Protein AF-N6YTV3-F1 (afdb_monomer_lite)

pLDDT: mean 90.73, std 6.67, range [67.75, 97.94]

Foldseek 3Di:
DDPVVVQVVQVVVVHGDAADDDDDQPVHGGDDDDPVVVVVVVVVCCVVCVPCPPPACRNPVPD

Organism: NCBI:txid1234382

Structure (mmCIF, N/CA/C/O backbone):
data_AF-N6YTV3-F1
#
_entry.id   AF-N6YTV3-F1
#
loop_
_atom_site.group_PDB
_atom_site.id
_atom_site.type_symbol
_atom_site.label_atom_id
_atom_site.label_alt_id
_atom_site.label_comp_id
_atom_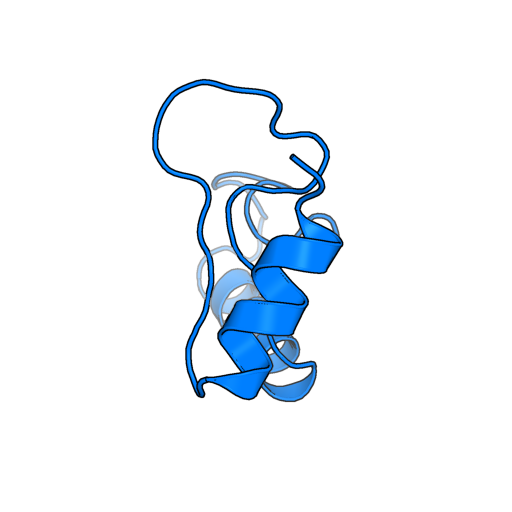site.label_asym_id
_atom_site.label_entity_id
_atom_site.label_seq_id
_atom_site.pdbx_PDB_ins_code
_atom_site.Cartn_x
_atom_site.Cartn_y
_atom_site.Cartn_z
_atom_site.occupancy
_atom_site.B_iso_or_equiv
_atom_site.auth_seq_id
_atom_site.auth_comp_id
_atom_site.auth_asym_id
_atom_site.auth_atom_id
_atom_site.pdbx_PDB_model_num
ATOM 1 N N . VAL A 1 1 ? -0.684 3.392 -20.794 1.00 74.00 1 VAL A N 1
ATOM 2 C CA . VAL A 1 1 ? 0.275 2.364 -20.323 1.00 74.00 1 VAL A CA 1
ATOM 3 C C . VAL A 1 1 ? -0.445 1.515 -19.293 1.00 74.00 1 VAL A C 1
ATOM 5 O O . VAL A 1 1 ? -1.086 2.097 -18.429 1.00 74.00 1 VAL A O 1
ATOM 8 N N . ASP A 1 2 ? -0.405 0.187 -19.405 1.00 89.31 2 ASP A N 1
ATOM 9 C CA . ASP A 1 2 ? -1.051 -0.700 -18.430 1.00 89.31 2 ASP A CA 1
ATOM 10 C C . ASP A 1 2 ? -0.279 -0.705 -17.098 1.00 89.31 2 ASP A C 1
ATOM 12 O O . ASP A 1 2 ? 0.906 -1.044 -17.046 1.00 89.31 2 ASP A O 1
ATOM 16 N N . ALA A 1 3 ? -0.960 -0.335 -16.012 1.00 91.50 3 ALA A N 1
ATOM 17 C CA . ALA A 1 3 ? -0.382 -0.294 -14.674 1.00 91.50 3 ALA A CA 1
ATOM 18 C C . ALA A 1 3 ? 0.082 -1.677 -14.191 1.00 91.50 3 ALA A C 1
ATOM 20 O O . ALA A 1 3 ? 1.078 -1.762 -13.467 1.00 91.50 3 ALA A O 1
ATOM 21 N N . ARG A 1 4 ? -0.600 -2.762 -14.592 1.00 92.56 4 ARG A N 1
ATOM 22 C CA . ARG A 1 4 ? -0.207 -4.126 -14.212 1.00 92.56 4 ARG A CA 1
ATOM 23 C C . ARG A 1 4 ? 1.142 -4.483 -14.831 1.00 92.56 4 ARG A C 1
ATOM 25 O O . ARG A 1 4 ? 2.029 -4.914 -14.097 1.00 92.56 4 ARG A O 1
ATOM 32 N N . ALA A 1 5 ? 1.315 -4.255 -16.132 1.00 95.31 5 ALA A N 1
ATOM 33 C CA . ALA A 1 5 ? 2.572 -4.522 -16.828 1.00 95.31 5 ALA A CA 1
ATOM 34 C C . ALA A 1 5 ? 3.761 -3.749 -16.223 1.00 95.31 5 ALA A C 1
ATOM 36 O O . ALA A 1 5 ? 4.815 -4.330 -15.966 1.00 95.31 5 ALA A O 1
ATOM 37 N N . VAL A 1 6 ? 3.583 -2.457 -15.919 1.00 94.62 6 VAL A N 1
ATOM 38 C CA . VAL A 1 6 ? 4.644 -1.631 -15.306 1.00 94.62 6 VAL A CA 1
ATOM 39 C C . VAL A 1 6 ? 5.027 -2.146 -13.919 1.00 94.62 6 VAL A C 1
ATOM 41 O O . VAL A 1 6 ? 6.212 -2.266 -13.610 1.00 94.62 6 VAL A O 1
ATOM 44 N N . ARG A 1 7 ? 4.039 -2.477 -13.080 1.00 95.62 7 ARG A N 1
ATOM 45 C CA . ARG A 1 7 ? 4.283 -3.009 -11.730 1.00 95.62 7 ARG A CA 1
ATOM 46 C C . ARG A 1 7 ? 4.966 -4.374 -11.773 1.00 95.62 7 ARG A C 1
ATOM 48 O O . ARG A 1 7 ? 5.897 -4.592 -11.007 1.00 95.62 7 ARG A O 1
ATOM 55 N N . ALA A 1 8 ? 4.555 -5.261 -12.682 1.00 95.75 8 ALA A N 1
ATOM 56 C CA . ALA A 1 8 ? 5.202 -6.560 -12.869 1.00 95.75 8 ALA A CA 1
ATOM 57 C C . ALA A 1 8 ? 6.690 -6.391 -13.213 1.00 95.75 8 ALA A C 1
ATOM 59 O O . ALA A 1 8 ? 7.546 -6.976 -12.553 1.00 95.75 8 ALA A O 1
ATOM 60 N N . ARG A 1 9 ? 7.006 -5.494 -14.156 1.00 97.69 9 ARG A N 1
ATOM 61 C CA . ARG A 1 9 ? 8.396 -5.213 -14.525 1.00 97.69 9 ARG A CA 1
ATOM 62 C C . ARG A 1 9 ? 9.208 -4.604 -13.381 1.00 97.69 9 ARG A C 1
ATOM 64 O O . ARG A 1 9 ? 10.381 -4.928 -13.225 1.00 97.69 9 ARG A O 1
ATOM 71 N N . ALA A 1 10 ? 8.600 -3.733 -12.576 1.00 97.19 10 ALA A N 1
ATOM 72 C CA . ALA A 1 10 ? 9.262 -3.171 -11.402 1.00 97.19 10 ALA A CA 1
ATOM 73 C C . ALA A 1 10 ? 9.630 -4.264 -10.383 1.00 97.19 10 ALA A C 1
ATOM 75 O O . ALA A 1 10 ? 10.748 -4.251 -9.876 1.00 97.19 10 ALA A O 1
ATOM 76 N N . VAL A 1 11 ? 8.739 -5.235 -10.141 1.00 96.38 11 VAL A N 1
ATOM 77 C CA . VAL A 1 11 ? 8.993 -6.369 -9.231 1.00 96.38 11 VAL A CA 1
ATOM 78 C C . VAL A 1 11 ? 10.161 -7.229 -9.704 1.00 96.38 11 VAL A C 1
ATOM 80 O O . VAL A 1 11 ? 11.022 -7.564 -8.898 1.00 96.38 11 VAL A O 1
ATOM 83 N N . GLU A 1 12 ? 10.230 -7.549 -10.998 1.00 97.56 12 GLU A N 1
ATOM 84 C CA . GLU A 1 12 ? 11.346 -8.319 -11.574 1.00 97.56 12 GLU A CA 1
ATOM 85 C C . GLU A 1 12 ? 12.710 -7.655 -11.346 1.00 97.56 12 GLU A C 1
ATOM 87 O O . GLU A 1 12 ? 13.727 -8.335 -11.247 1.00 97.56 12 GLU A O 1
ATOM 92 N N . LEU A 1 13 ? 12.731 -6.324 -11.253 1.00 97.94 13 LEU A N 1
ATOM 93 C CA . LEU A 1 13 ? 13.927 -5.522 -10.996 1.00 97.94 13 LEU A CA 1
ATOM 94 C C . LEU A 1 13 ? 14.162 -5.254 -9.497 1.00 97.94 13 LEU A C 1
ATOM 96 O O . LEU A 1 13 ? 15.034 -4.463 -9.148 1.00 97.94 13 LEU A O 1
ATOM 100 N N . GLY A 1 14 ? 13.382 -5.879 -8.609 1.00 96.12 14 GLY A N 1
ATOM 101 C CA . GLY A 1 14 ? 13.471 -5.690 -7.158 1.00 96.12 14 GLY A CA 1
ATOM 102 C C . GLY A 1 14 ? 12.891 -4.362 -6.653 1.00 96.12 14 GLY A C 1
ATOM 103 O O . GLY A 1 14 ? 13.197 -3.942 -5.539 1.00 96.12 14 GLY A O 1
ATOM 104 N N . GLY A 1 15 ? 12.073 -3.685 -7.463 1.00 95.31 15 GLY A N 1
ATOM 105 C CA . GLY A 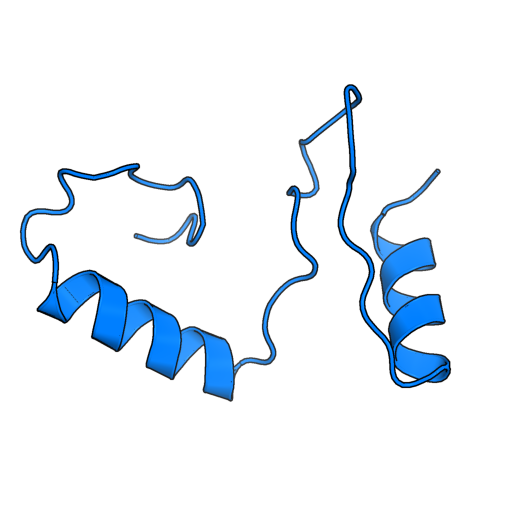1 15 ? 11.491 -2.377 -7.173 1.00 95.31 15 GLY A CA 1
ATOM 106 C C . GLY A 1 15 ? 9.964 -2.370 -7.066 1.00 95.31 15 GLY A C 1
ATOM 107 O O . GLY A 1 15 ? 9.287 -3.398 -7.048 1.00 95.31 15 GLY A O 1
ATOM 108 N N . HIS A 1 16 ? 9.412 -1.158 -7.007 1.00 95.62 16 HIS A N 1
ATOM 109 C CA . HIS A 1 16 ? 7.974 -0.899 -7.005 1.00 95.62 16 HIS A CA 1
ATOM 110 C C . HIS A 1 16 ? 7.642 0.300 -7.899 1.00 95.62 16 HIS A C 1
ATOM 112 O O . HIS A 1 16 ? 8.459 1.206 -8.065 1.00 95.62 16 HIS A O 1
ATOM 118 N N . ALA A 1 17 ? 6.432 0.319 -8.461 1.00 94.38 17 ALA A N 1
ATOM 119 C CA . ALA A 1 17 ? 5.955 1.411 -9.305 1.00 94.38 17 ALA A CA 1
ATOM 120 C C . ALA A 1 17 ? 4.763 2.144 -8.675 1.00 94.38 17 ALA A C 1
ATOM 122 O O . ALA A 1 17 ? 3.718 1.551 -8.396 1.00 94.38 17 ALA A O 1
ATOM 123 N N . THR A 1 18 ? 4.897 3.461 -8.528 1.00 92.69 18 THR A N 1
ATOM 124 C CA . THR A 1 18 ? 3.845 4.349 -8.018 1.00 92.69 18 THR A CA 1
ATOM 125 C C . THR A 1 18 ? 3.487 5.371 -9.085 1.00 92.69 18 THR A C 1
ATOM 127 O O . THR A 1 18 ? 4.369 5.992 -9.678 1.00 92.69 18 THR A O 1
ATOM 130 N N . ALA A 1 19 ? 2.191 5.560 -9.331 1.00 90.69 19 ALA A N 1
ATOM 131 C CA . ALA A 1 19 ? 1.724 6.592 -10.242 1.00 90.69 19 ALA A CA 1
ATOM 132 C C . ALA A 1 19 ? 2.022 7.976 -9.645 1.00 90.69 19 ALA A C 1
ATOM 134 O O . ALA A 1 19 ? 1.617 8.282 -8.523 1.00 90.69 19 ALA A O 1
ATOM 135 N N . PHE A 1 20 ? 2.721 8.823 -10.397 1.00 88.50 20 PHE A N 1
ATOM 136 C CA . PHE A 1 20 ? 3.092 10.166 -9.965 1.00 88.50 20 PHE A CA 1
ATOM 137 C C . PHE A 1 20 ? 2.559 11.203 -10.957 1.00 88.50 20 PHE A C 1
ATOM 139 O O . PHE A 1 20 ? 2.824 11.104 -12.151 1.00 88.50 20 PHE A O 1
ATOM 146 N N . ARG A 1 21 ? 1.852 12.221 -10.435 1.00 82.00 21 ARG A N 1
ATOM 147 C CA . ARG A 1 21 ? 1.140 13.287 -11.183 1.00 82.00 21 ARG A CA 1
ATOM 148 C C . ARG A 1 21 ? -0.098 12.791 -11.961 1.00 82.00 21 ARG A C 1
ATOM 150 O O . ARG A 1 21 ? -0.465 11.627 -11.865 1.00 82.00 21 ARG A O 1
ATOM 157 N N . ALA A 1 22 ? -0.848 13.730 -12.553 1.00 67.75 22 ALA A N 1
ATOM 158 C CA . ALA A 1 22 ? -2.182 13.531 -13.139 1.00 67.75 22 ALA A CA 1
ATOM 159 C C . ALA A 1 22 ? -2.268 12.352 -14.133 1.00 67.75 22 ALA A C 1
ATOM 161 O O . ALA A 1 22 ? -1.287 12.015 -14.788 1.00 67.75 22 ALA A O 1
ATOM 162 N N . GLY A 1 23 ? -3.455 11.746 -14.241 1.00 74.50 23 GLY A N 1
ATOM 163 C CA . GLY A 1 23 ? -3.733 10.581 -15.086 1.00 74.50 23 GLY A CA 1
ATOM 164 C C . GLY A 1 23 ? -4.892 9.742 -14.539 1.00 74.50 23 GLY A C 1
ATOM 165 O O . GLY A 1 23 ? -5.451 10.065 -13.488 1.00 74.50 23 GLY A O 1
ATOM 166 N N . ASP A 1 24 ? -5.238 8.668 -15.247 1.00 78.94 24 ASP A N 1
ATOM 167 C CA . ASP A 1 24 ? -6.209 7.675 -14.783 1.00 78.94 24 ASP A CA 1
ATOM 168 C C . ASP A 1 24 ? -5.700 6.969 -13.512 1.00 78.94 24 ASP A C 1
ATOM 170 O O . ASP A 1 24 ? -4.578 6.458 -13.465 1.00 78.94 24 ASP A O 1
ATOM 174 N N . ARG A 1 25 ? -6.531 6.968 -12.465 1.00 80.06 25 ARG A N 1
ATOM 175 C CA . ARG A 1 25 ? -6.243 6.362 -11.156 1.00 80.06 25 ARG A CA 1
ATOM 176 C C . ARG A 1 25 ? -7.098 5.131 -10.868 1.00 80.06 25 ARG A C 1
ATOM 178 O O . ARG A 1 25 ? -7.051 4.640 -9.743 1.00 80.06 25 ARG A O 1
ATOM 185 N N . ALA A 1 26 ? -7.843 4.616 -11.847 1.00 84.25 26 ALA A N 1
ATOM 186 C CA . ALA A 1 26 ? -8.691 3.437 -11.678 1.00 84.25 26 ALA A CA 1
ATOM 187 C C . ALA A 1 26 ? -7.909 2.214 -11.162 1.00 84.25 26 ALA A C 1
ATOM 189 O O . ALA A 1 26 ? -8.420 1.441 -10.359 1.00 84.25 26 ALA A O 1
ATOM 190 N N . ALA A 1 27 ? -6.634 2.077 -11.543 1.00 85.31 27 ALA A N 1
ATOM 191 C CA . ALA A 1 27 ? -5.744 1.007 -11.076 1.00 85.31 27 ALA A CA 1
ATOM 192 C C . ALA A 1 27 ? -5.069 1.273 -9.705 1.00 85.31 27 ALA A C 1
ATOM 194 O O . ALA A 1 27 ? -4.163 0.533 -9.292 1.00 85.31 27 ALA A O 1
ATOM 195 N N . GLY A 1 28 ? -5.465 2.345 -9.012 1.00 87.19 28 GLY A N 1
ATOM 196 C CA . GLY A 1 28 ? -4.847 2.820 -7.777 1.00 87.19 28 GLY A CA 1
ATOM 197 C C . GLY A 1 28 ? -3.507 3.527 -8.004 1.00 87.19 28 GLY A C 1
ATOM 198 O O . GLY A 1 28 ? -2.818 3.310 -8.999 1.00 87.19 28 GLY A O 1
ATOM 199 N N . VAL A 1 29 ? -3.115 4.380 -7.056 1.00 89.69 29 VAL A N 1
ATOM 200 C CA . VAL A 1 29 ? -1.855 5.145 -7.130 1.00 89.69 29 VAL A CA 1
ATOM 201 C C . VAL A 1 29 ? -0.649 4.261 -6.809 1.00 89.69 29 VAL A C 1
ATOM 203 O O . VAL A 1 29 ? 0.329 4.241 -7.556 1.00 89.69 29 VAL A O 1
ATOM 206 N N . PHE A 1 30 ? -0.730 3.507 -5.715 1.00 91.38 30 PHE A N 1
ATOM 207 C CA . PHE A 1 30 ? 0.358 2.663 -5.231 1.00 91.38 30 PHE A CA 1
ATOM 208 C C . PHE A 1 30 ? 0.292 1.264 -5.834 1.00 91.38 30 PHE A C 1
ATOM 210 O O . PHE A 1 30 ? -0.790 0.729 -6.084 1.00 91.38 30 PHE A O 1
ATOM 217 N N . GLN A 1 31 ? 1.457 0.651 -6.029 1.00 92.75 31 GLN A N 1
ATOM 218 C CA . GLN A 1 31 ? 1.529 -0.789 -6.228 1.00 92.75 31 GL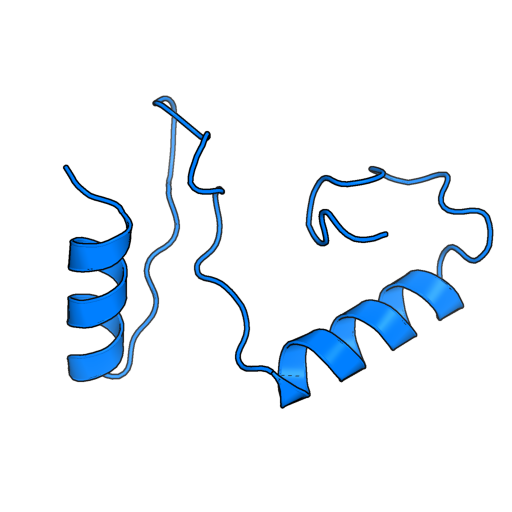N A CA 1
ATOM 219 C C . GLN A 1 31 ? 0.920 -1.515 -5.018 1.00 92.75 31 GLN A C 1
ATOM 221 O O . GLN A 1 31 ? 1.216 -1.127 -3.885 1.00 92.75 31 GLN A O 1
ATOM 226 N N . PRO A 1 32 ? 0.077 -2.548 -5.225 1.00 91.31 32 PRO A N 1
ATOM 227 C CA . PRO A 1 32 ? -0.536 -3.266 -4.120 1.00 91.31 32 PRO A CA 1
ATOM 228 C C . PRO A 1 32 ? 0.528 -3.878 -3.213 1.00 91.31 32 PRO A C 1
ATOM 230 O O . PRO A 1 32 ? 1.538 -4.408 -3.686 1.00 91.31 32 PRO A O 1
ATOM 233 N N . LEU A 1 33 ? 0.284 -3.806 -1.908 1.00 91.69 33 LEU A N 1
ATOM 234 C CA . LEU A 1 33 ? 1.138 -4.435 -0.911 1.00 91.69 33 LEU A CA 1
ATOM 235 C C . LEU A 1 33 ? 1.115 -5.956 -1.076 1.00 91.69 33 LEU A C 1
ATOM 237 O O . LEU A 1 33 ? 0.082 -6.548 -1.394 1.00 91.69 33 LEU A O 1
ATOM 241 N N . ALA A 1 34 ? 2.240 -6.599 -0.767 1.00 91.31 34 ALA A N 1
ATOM 242 C CA . ALA A 1 34 ? 2.247 -8.036 -0.535 1.00 91.31 34 ALA A CA 1
ATOM 243 C C . ALA A 1 34 ? 1.256 -8.386 0.590 1.00 91.31 34 ALA A C 1
ATOM 245 O O . ALA A 1 34 ? 1.106 -7.625 1.551 1.00 91.31 34 ALA A O 1
ATOM 246 N N . ALA A 1 35 ? 0.607 -9.549 0.493 1.00 91.75 35 ALA A N 1
ATOM 247 C CA . ALA A 1 35 ? -0.468 -9.934 1.409 1.00 91.75 35 ALA A CA 1
ATOM 248 C C . ALA A 1 35 ? -0.104 -9.807 2.909 1.00 91.75 35 ALA A C 1
ATOM 250 O O . ALA A 1 35 ? -0.914 -9.247 3.652 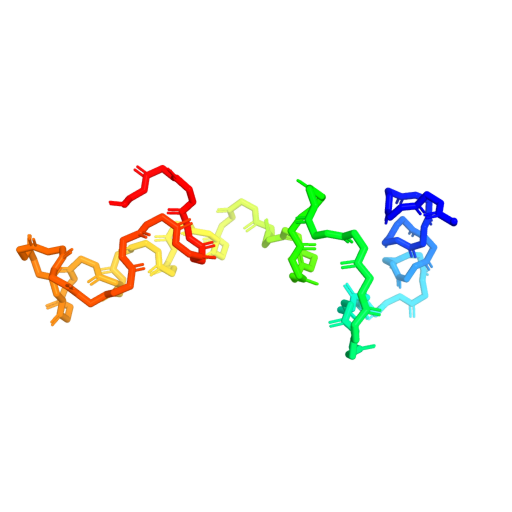1.00 91.75 35 ALA A O 1
ATOM 251 N N . PRO A 1 36 ? 1.100 -10.208 3.377 1.00 94.50 36 PRO A N 1
ATOM 252 C CA . PRO A 1 36 ? 1.476 -10.029 4.781 1.00 94.50 36 PRO A CA 1
ATOM 253 C C . PRO A 1 36 ? 1.570 -8.556 5.206 1.00 94.50 36 PRO A C 1
ATOM 255 O O . PRO A 1 36 ? 1.102 -8.194 6.285 1.00 94.50 36 PRO A O 1
ATOM 258 N N . LEU A 1 37 ? 2.115 -7.685 4.347 1.00 93.75 37 LEU A N 1
ATOM 259 C CA . LEU A 1 37 ? 2.216 -6.250 4.630 1.00 93.75 37 LEU A CA 1
ATOM 260 C C . LEU A 1 37 ? 0.837 -5.591 4.663 1.00 93.75 37 LEU A C 1
ATOM 262 O O . LEU A 1 37 ? 0.573 -4.785 5.551 1.00 93.75 37 LEU A O 1
ATOM 266 N N . ALA A 1 38 ? -0.071 -5.982 3.765 1.00 93.38 38 ALA A N 1
ATOM 267 C CA . ALA A 1 38 ? -1.442 -5.478 3.766 1.00 93.38 38 ALA A CA 1
ATOM 268 C C . ALA A 1 38 ? -2.156 -5.747 5.105 1.00 93.38 38 ALA A C 1
ATOM 270 O O . ALA A 1 38 ? -2.845 -4.872 5.626 1.00 93.38 38 ALA A O 1
ATOM 271 N N . VAL A 1 39 ? -1.944 -6.923 5.713 1.00 95.00 39 VAL A N 1
ATOM 272 C CA . VAL A 1 39 ? -2.515 -7.257 7.032 1.00 95.00 39 VAL A CA 1
ATOM 273 C C . VAL A 1 39 ? -1.990 -6.326 8.125 1.00 95.00 39 VAL A C 1
ATOM 275 O O . VAL A 1 39 ? -2.780 -5.812 8.918 1.00 95.00 39 VAL A O 1
ATOM 278 N N . VAL A 1 40 ? -0.676 -6.089 8.169 1.00 96.44 40 VAL A N 1
ATOM 279 C CA . VAL A 1 40 ? -0.062 -5.182 9.154 1.00 96.44 40 VAL A CA 1
ATOM 280 C C . VAL A 1 40 ? -0.603 -3.764 8.983 1.00 96.44 40 VAL A C 1
ATOM 282 O O . VAL A 1 40 ? -1.042 -3.144 9.949 1.00 96.44 40 VAL A O 1
ATOM 285 N N . HIS A 1 41 ? -0.649 -3.282 7.745 1.00 95.44 41 HIS A N 1
ATOM 286 C CA . HIS A 1 41 ? -1.150 -1.956 7.407 1.00 95.44 41 HIS A CA 1
ATOM 287 C C . HIS A 1 41 ? -2.610 -1.746 7.829 1.00 95.44 41 HIS A C 1
ATOM 289 O O . HIS A 1 41 ? -2.927 -0.727 8.446 1.00 95.44 41 HIS A O 1
ATOM 295 N N . ARG A 1 42 ? -3.490 -2.722 7.570 1.00 94.00 42 ARG A N 1
ATOM 296 C CA . ARG A 1 42 ? -4.890 -2.668 8.016 1.00 94.00 42 ARG A CA 1
ATOM 297 C C . ARG A 1 42 ? -5.013 -2.624 9.536 1.00 94.00 42 ARG A C 1
ATOM 299 O O . ARG A 1 42 ? -5.779 -1.823 10.058 1.00 94.00 42 ARG A O 1
ATOM 306 N N . ARG A 1 43 ? -4.236 -3.440 10.257 1.00 95.94 43 ARG A N 1
ATOM 307 C CA . ARG A 1 43 ? -4.230 -3.436 11.731 1.00 95.94 43 ARG A CA 1
ATOM 308 C C . ARG A 1 43 ? -3.788 -2.087 12.293 1.00 95.94 43 ARG A C 1
ATOM 310 O O . ARG A 1 43 ? -4.426 -1.587 13.210 1.00 95.94 43 ARG A O 1
ATOM 317 N N . LEU A 1 44 ? -2.750 -1.482 11.715 1.00 96.31 44 LEU A N 1
ATOM 318 C CA . LEU A 1 44 ? -2.313 -0.138 12.099 1.00 96.31 44 LEU A CA 1
ATOM 319 C C . LEU A 1 44 ? -3.406 0.899 11.827 1.00 96.31 44 LEU A C 1
ATOM 321 O O . LEU A 1 44 ? -3.724 1.691 12.708 1.00 96.31 44 LEU A O 1
ATOM 325 N N . LYS A 1 45 ? -4.027 0.870 10.640 1.00 94.88 45 LYS A N 1
ATOM 326 C CA . LYS A 1 45 ? -5.120 1.787 10.289 1.00 94.88 45 LYS A CA 1
ATOM 327 C C . LYS A 1 45 ? -6.283 1.692 11.280 1.00 94.88 45 LYS A C 1
ATOM 329 O O . LYS A 1 45 ? -6.735 2.726 11.756 1.00 94.88 45 LYS A O 1
ATOM 334 N N . LEU A 1 46 ? -6.711 0.478 11.622 1.00 94.94 46 LEU A N 1
ATOM 335 C CA . LEU A 1 46 ? -7.779 0.243 12.598 1.00 94.94 46 LEU A CA 1
ATOM 336 C C . LEU A 1 46 ? -7.395 0.680 14.016 1.00 94.94 46 LEU A C 1
ATOM 338 O O . LEU A 1 46 ? -8.242 1.193 14.734 1.00 94.94 46 LEU A O 1
ATOM 342 N N . ALA A 1 47 ? -6.135 0.503 14.423 1.00 97.19 47 ALA A N 1
ATOM 343 C CA . ALA A 1 47 ? -5.675 0.927 15.744 1.00 97.19 47 ALA A CA 1
ATOM 344 C C . ALA A 1 47 ? -5.665 2.458 15.894 1.00 97.19 47 ALA A C 1
ATOM 346 O O . ALA A 1 47 ? -6.009 2.973 16.954 1.00 97.19 47 ALA A O 1
ATOM 347 N N . PHE A 1 48 ? -5.279 3.182 14.839 1.00 96.31 48 PHE A N 1
ATOM 348 C CA . PHE A 1 48 ? -5.201 4.646 14.858 1.00 96.31 48 PHE A CA 1
ATOM 349 C C . PHE A 1 48 ? -6.522 5.347 14.534 1.00 96.31 48 PHE A C 1
ATOM 351 O O . PHE A 1 48 ? -6.729 6.477 14.965 1.00 96.31 48 PHE A O 1
ATOM 358 N N . ASP A 1 49 ? -7.403 4.707 13.769 1.00 96.56 49 ASP A N 1
ATOM 359 C CA . ASP A 1 49 ? -8.700 5.258 13.378 1.00 96.56 49 ASP A CA 1
ATOM 360 C C . ASP A 1 49 ? -9.785 4.167 13.409 1.00 96.56 49 ASP A C 1
ATOM 362 O O . ASP A 1 49 ? -10.239 3.711 12.354 1.00 96.56 49 ASP A O 1
ATOM 366 N N . PRO A 1 50 ? -10.208 3.727 14.612 1.00 94.81 50 PRO A N 1
ATOM 367 C CA . PRO A 1 50 ? -11.207 2.666 14.758 1.00 94.81 50 PRO A CA 1
ATOM 368 C C . PRO A 1 50 ? -12.572 3.029 14.165 1.00 94.81 50 PRO A C 1
ATOM 370 O O . PRO A 1 50 ? -13.341 2.145 13.802 1.00 94.81 50 PRO A O 1
ATOM 373 N N . ALA A 1 51 ? -12.876 4.328 14.083 1.00 95.12 51 ALA A N 1
ATOM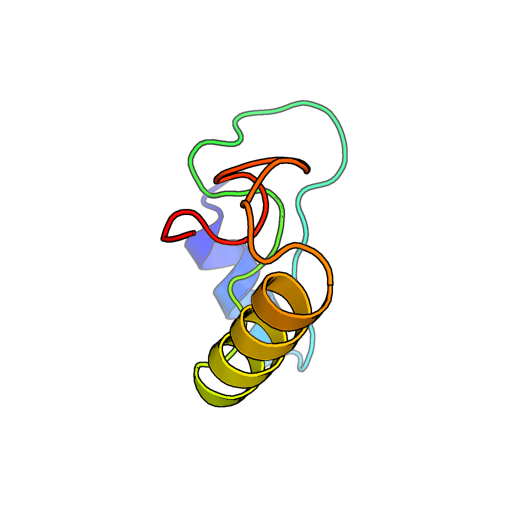 374 C CA . ALA A 1 51 ? -14.123 4.845 13.529 1.00 95.12 51 ALA A CA 1
ATOM 375 C C . ALA A 1 51 ? -14.066 5.063 12.003 1.00 95.12 51 ALA A C 1
ATOM 377 O O . ALA A 1 51 ? -15.084 5.413 11.410 1.00 95.12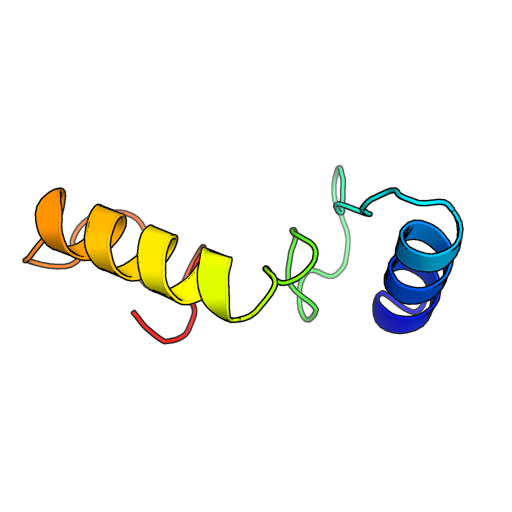 51 ALA A O 1
ATOM 378 N N . GLY A 1 52 ? -12.904 4.877 11.364 1.00 92.69 52 GLY A N 1
ATOM 379 C CA . GLY A 1 52 ? -12.746 5.000 9.911 1.00 92.69 52 GLY A CA 1
ATOM 380 C C . GLY A 1 52 ? -12.957 6.415 9.359 1.00 92.69 52 GLY A C 1
ATOM 381 O O . GLY A 1 52 ? -13.329 6.574 8.198 1.00 92.69 52 GLY A O 1
ATOM 382 N N . ILE A 1 53 ? -12.736 7.456 10.164 1.00 96.06 53 ILE A N 1
ATOM 383 C CA . ILE A 1 53 ? -13.038 8.848 9.794 1.00 96.06 53 ILE A CA 1
ATOM 384 C C . ILE A 1 53 ? -12.042 9.382 8.753 1.00 96.06 53 ILE A C 1
ATOM 386 O O . ILE A 1 53 ? -12.393 10.171 7.873 1.00 96.06 53 ILE A O 1
ATOM 390 N N . PHE A 1 54 ? -10.776 8.970 8.824 1.00 94.12 54 PHE A N 1
ATOM 391 C CA . PHE A 1 54 ? -9.713 9.555 8.013 1.00 94.12 54 PHE A CA 1
ATOM 392 C C . PHE A 1 54 ? -9.493 8.806 6.694 1.00 94.12 54 PHE A C 1
ATOM 394 O O . PHE A 1 54 ? -8.856 7.753 6.667 1.00 94.12 54 PHE A O 1
ATOM 401 N N . ASN A 1 55 ? -9.870 9.432 5.575 1.00 89.88 55 ASN A N 1
ATOM 402 C CA . ASN A 1 55 ? -9.618 8.948 4.207 1.00 89.88 55 ASN A CA 1
ATOM 403 C C . ASN A 1 55 ? -10.158 7.522 3.925 1.00 89.88 55 ASN A C 1
ATOM 405 O O . ASN A 1 55 ? -9.369 6.661 3.510 1.00 89.88 55 ASN A O 1
ATOM 409 N N . PRO A 1 56 ? -11.466 7.267 4.128 1.00 90.12 56 PRO A N 1
ATOM 410 C CA . PRO A 1 56 ? -12.071 5.954 3.888 1.00 90.12 56 PRO A CA 1
ATOM 411 C C . PRO A 1 56 ? -11.840 5.490 2.444 1.00 90.12 56 PRO A C 1
ATOM 413 O O . PRO A 1 56 ? -11.888 6.296 1.509 1.00 90.12 56 PRO A O 1
ATOM 416 N N . GLY A 1 57 ? -11.511 4.210 2.257 1.00 85.62 57 GLY A N 1
ATOM 417 C CA . GLY A 1 57 ? -11.303 3.588 0.947 1.00 85.62 57 GLY A CA 1
ATOM 418 C C . GLY A 1 57 ? -10.091 4.071 0.134 1.00 85.62 57 GLY A C 1
ATOM 419 O O . GLY A 1 57 ? -9.842 3.559 -0.956 1.00 85.62 57 GLY A O 1
ATOM 420 N N . ARG A 1 58 ? -9.308 5.055 0.608 1.00 84.81 58 ARG A N 1
ATOM 421 C CA . ARG A 1 58 ? -8.260 5.688 -0.220 1.00 84.81 58 ARG A CA 1
ATOM 422 C C . ARG A 1 58 ? -6.995 4.842 -0.380 1.00 84.81 58 ARG A C 1
ATOM 424 O O . ARG A 1 58 ? -6.397 4.845 -1.454 1.00 84.81 58 ARG A O 1
ATOM 431 N N . LEU A 1 59 ? -6.545 4.189 0.693 1.00 85.38 59 LEU A N 1
ATOM 432 C CA . LEU A 1 59 ? -5.350 3.325 0.687 1.00 85.38 59 LEU A CA 1
ATOM 433 C C . LEU A 1 59 ? -5.697 1.838 0.733 1.00 85.38 59 LEU A C 1
ATOM 435 O O . LEU A 1 59 ? -4.978 1.029 0.155 1.00 85.38 59 LEU A O 1
ATOM 439 N N . TYR A 1 60 ? -6.792 1.505 1.407 1.00 86.19 60 TYR A N 1
ATOM 440 C CA . TYR A 1 60 ? -7.295 0.149 1.573 1.00 86.19 60 TYR A CA 1
ATOM 441 C C . TYR A 1 60 ? -8.763 0.200 1.148 1.00 86.19 60 TYR A C 1
ATOM 443 O O . TYR A 1 60 ? -9.584 0.639 1.943 1.00 86.19 60 TYR A O 1
ATOM 451 N N . PRO A 1 61 ? -9.099 -0.120 -0.112 1.00 80.62 61 PRO A N 1
ATOM 452 C CA . PRO A 1 61 ? -10.477 -0.055 -0.608 1.00 80.62 61 PRO A CA 1
ATOM 453 C C . PRO A 1 61 ? -11.472 -0.889 0.211 1.00 80.62 61 PRO A C 1
ATOM 455 O O . PRO A 1 61 ? -12.673 -0.657 0.152 1.00 80.62 61 PRO A O 1
ATOM 458 N N . GLU A 1 62 ? -10.962 -1.873 0.949 1.00 78.75 62 GLU A N 1
ATOM 459 C CA . GLU A 1 62 ? -11.706 -2.755 1.838 1.00 78.75 62 GLU A CA 1
ATOM 460 C C . GLU A 1 62 ? -11.958 -2.202 3.258 1.00 78.75 62 GLU A C 1
ATOM 462 O O . GLU A 1 62 ? -12.619 -2.889 4.037 1.00 78.75 62 GLU A O 1
ATOM 467 N N . LEU A 1 63 ? -11.422 -1.019 3.608 1.00 78.31 63 LEU A N 1
ATOM 468 C CA . LEU A 1 63 ? -11.594 -0.336 4.904 1.00 78.31 63 LEU A CA 1
ATOM 469 C C . LEU A 1 63 ? -12.155 1.085 4.736 1.00 78.31 63 LEU A C 1
ATOM 471 O O . LEU A 1 63 ? -13.039 1.440 5.539 1.00 78.31 63 LEU A O 1
#

InterPro domains:
  IPR004113 FAD-binding oxidoreductase/transferase, type 4, C-terminal [PF02913] (40-58)
  IPR016164 FAD-linked oxidase-like, C-terminal [SSF55103] (4-62)
  IPR016171 Vanillyl-alcohol oxidase, C-terminal subdomain 2 [G3DSA:1.10.45.10] (37-59)

Secondary structure (DSSP, 8-state):
--HHHHHHHHHHTT------SSS--TT-SSPPPPHHHHHHHHHHHHHH-TT--SSTTSS-TT-

Radius of gyration: 13.47 Å; chains: 1; bounding box: 28×24×36 Å

Sequence (63 aa):
VDARAVRARAVELGGHATAFRAGDRAAGVFQPLAAPLAVVHRRLKLAFDPAGIFNPGRLYPEL